Protein AF-A0A2E4HGL3-F1 (afdb_monomer)

Structure (mmCIF, N/CA/C/O backbone):
data_AF-A0A2E4HGL3-F1
#
_entry.id   AF-A0A2E4HGL3-F1
#
loop_
_atom_site.group_PDB
_atom_site.id
_atom_site.type_symbol
_atom_site.label_atom_id
_atom_site.label_alt_id
_atom_site.label_comp_id
_atom_site.label_asym_id
_atom_site.label_entity_id
_atom_site.label_seq_id
_atom_site.pdbx_PDB_ins_code
_atom_site.Cartn_x
_atom_site.Cartn_y
_atom_site.Cartn_z
_atom_site.occupancy
_atom_site.B_iso_or_equiv
_atom_site.auth_seq_id
_atom_site.auth_comp_id
_atom_site.auth_asym_id
_atom_site.auth_atom_id
_atom_site.pdbx_PDB_model_num
ATOM 1 N N . MET A 1 1 ? 49.635 99.200 -14.598 1.00 53.50 1 MET A N 1
ATOM 2 C CA . MET A 1 1 ? 49.196 98.148 -13.652 1.00 53.50 1 MET A CA 1
ATOM 3 C C . MET A 1 1 ? 48.005 97.428 -14.268 1.00 53.50 1 MET A C 1
ATOM 5 O O . MET A 1 1 ? 46.960 98.062 -14.338 1.00 53.50 1 MET A O 1
ATOM 9 N N . LYS A 1 2 ? 48.211 96.220 -14.827 1.00 57.38 2 LYS A N 1
ATOM 10 C CA . LYS A 1 2 ? 47.193 95.231 -15.297 1.00 57.38 2 LYS A CA 1
ATOM 11 C C . LYS A 1 2 ? 47.765 94.121 -16.214 1.00 57.38 2 LYS A C 1
ATOM 13 O O . LYS A 1 2 ? 46.994 93.357 -16.781 1.00 57.38 2 LYS A O 1
ATOM 18 N N . ASN A 1 3 ? 49.089 94.004 -16.372 1.00 57.97 3 ASN A N 1
ATOM 19 C CA . ASN A 1 3 ? 49.687 92.927 -17.181 1.00 57.97 3 ASN A CA 1
ATOM 20 C C . ASN A 1 3 ? 50.081 91.685 -16.357 1.00 57.97 3 ASN A C 1
ATOM 22 O O . ASN A 1 3 ? 50.341 90.639 -16.945 1.00 57.97 3 ASN A O 1
ATOM 26 N N . ASP A 1 4 ? 50.025 91.760 -15.024 1.00 58.31 4 ASP A N 1
ATOM 27 C CA . ASP A 1 4 ? 50.371 90.642 -14.133 1.00 58.31 4 ASP A CA 1
ATOM 28 C C . ASP A 1 4 ? 49.151 89.751 -13.800 1.00 58.31 4 ASP A C 1
ATOM 30 O O . ASP A 1 4 ? 49.276 88.534 -13.645 1.00 58.31 4 ASP A O 1
ATOM 34 N N . ASP A 1 5 ? 47.936 90.316 -13.818 1.00 58.81 5 ASP A N 1
ATOM 35 C CA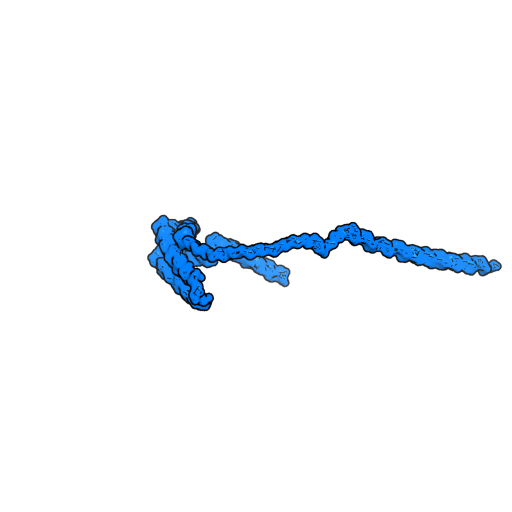 . ASP A 1 5 ? 46.692 89.607 -13.462 1.00 58.81 5 ASP A CA 1
ATOM 36 C C . ASP A 1 5 ? 46.231 88.604 -14.538 1.00 58.81 5 ASP A C 1
ATOM 38 O O . ASP A 1 5 ? 45.589 87.591 -14.248 1.00 58.81 5 ASP A O 1
ATOM 42 N N . ILE A 1 6 ? 46.589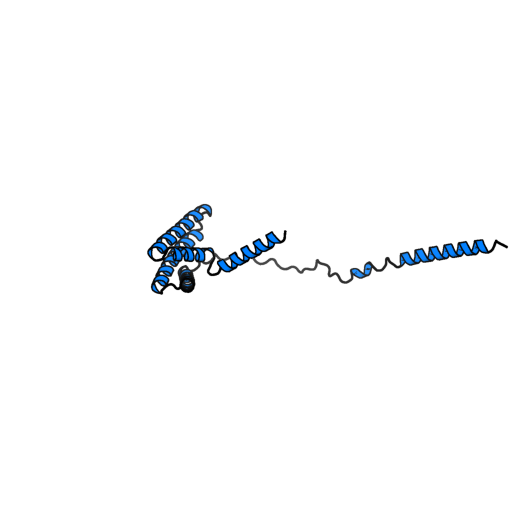 88.848 -15.804 1.00 60.28 6 ILE A N 1
ATOM 43 C CA . ILE A 1 6 ? 46.199 87.996 -16.940 1.00 60.28 6 ILE A CA 1
ATOM 44 C C . ILE A 1 6 ? 47.035 86.703 -16.972 1.00 60.28 6 ILE A C 1
ATOM 46 O O . ILE A 1 6 ? 46.544 85.658 -17.413 1.00 60.28 6 ILE A O 1
ATOM 50 N N . CYS A 1 7 ? 48.279 86.751 -16.482 1.00 56.75 7 CYS A N 1
ATOM 51 C CA . CYS A 1 7 ? 49.178 85.596 -16.447 1.00 56.75 7 CYS A CA 1
ATOM 52 C C . CYS A 1 7 ? 48.782 84.607 -15.333 1.00 56.75 7 CYS A C 1
ATOM 54 O O . CYS A 1 7 ? 48.659 83.405 -15.584 1.00 56.75 7 CYS A O 1
ATOM 56 N N . SER A 1 8 ? 48.454 85.119 -14.142 1.00 60.66 8 SER A N 1
ATOM 57 C CA . SER A 1 8 ? 48.034 84.315 -12.982 1.00 60.66 8 SER A CA 1
ATOM 58 C C . SER A 1 8 ? 46.743 83.519 -13.244 1.00 60.66 8 SER A C 1
ATOM 60 O O . SER A 1 8 ? 46.667 82.313 -12.997 1.00 60.66 8 SER A O 1
ATOM 62 N N . MET A 1 9 ? 45.745 84.143 -13.879 1.00 61.44 9 MET A N 1
ATOM 63 C CA . MET A 1 9 ? 44.459 83.497 -14.181 1.00 61.44 9 MET A CA 1
ATOM 64 C C . MET A 1 9 ? 44.555 82.351 -15.205 1.00 61.44 9 MET A C 1
ATOM 66 O O . MET A 1 9 ? 43.749 81.417 -15.165 1.00 61.44 9 MET A O 1
ATOM 70 N N . LYS A 1 10 ? 45.533 82.383 -16.122 1.00 64.25 10 LYS A N 1
ATOM 71 C CA . LYS A 1 10 ? 45.772 81.286 -17.078 1.00 64.25 10 LYS A CA 1
ATOM 72 C C . LYS A 1 10 ? 46.484 80.104 -16.423 1.00 64.25 10 LYS A C 1
ATOM 74 O O . LYS A 1 10 ? 46.122 78.964 -16.707 1.00 64.25 10 LYS A O 1
ATOM 79 N N . GLN A 1 11 ? 47.426 80.364 -15.516 1.00 68.31 11 GLN A N 1
ATOM 80 C CA . GLN A 1 11 ? 48.126 79.314 -14.771 1.00 68.31 11 GLN A CA 1
ATOM 81 C C . GLN A 1 11 ? 47.192 78.568 -13.808 1.00 68.31 11 GLN A C 1
ATOM 83 O O . GLN A 1 11 ? 47.235 77.342 -13.748 1.00 68.31 11 GLN A O 1
ATOM 88 N N . ILE A 1 12 ? 46.270 79.275 -13.146 1.00 73.12 12 ILE A N 1
ATOM 89 C CA . ILE A 1 12 ? 45.270 78.660 -12.255 1.00 73.12 12 ILE A CA 1
ATOM 90 C C . ILE A 1 12 ? 44.303 77.756 -13.038 1.00 73.12 12 ILE A C 1
ATOM 92 O O . ILE A 1 12 ? 44.000 76.647 -12.601 1.00 73.12 12 ILE A O 1
ATOM 96 N N . ARG A 1 13 ? 43.861 78.178 -14.231 1.00 71.38 13 ARG A N 1
ATOM 97 C CA . ARG A 1 13 ? 43.003 77.361 -15.111 1.00 71.38 13 ARG A CA 1
ATOM 98 C C . ARG A 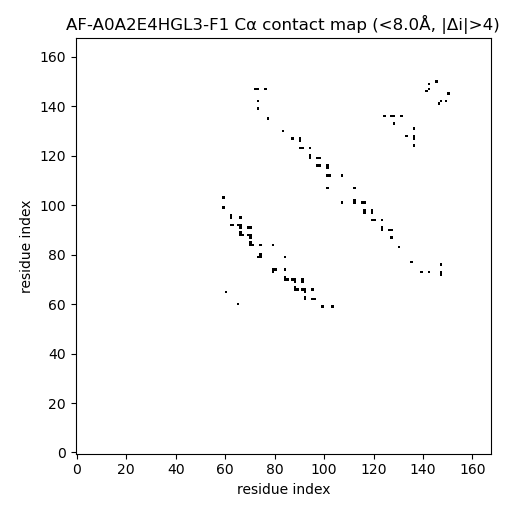1 13 ? 43.721 76.120 -15.656 1.00 71.38 13 ARG A C 1
ATOM 100 O O . ARG A 1 13 ? 43.100 75.062 -15.767 1.00 71.38 13 ARG A O 1
ATOM 107 N N . PHE A 1 14 ? 45.017 76.221 -15.949 1.00 73.69 14 PHE A N 1
ATOM 108 C CA . PHE A 1 14 ? 45.842 75.075 -16.350 1.00 73.69 14 PHE A CA 1
ATOM 109 C C . PHE A 1 14 ? 46.071 74.079 -15.201 1.00 73.69 14 PHE A C 1
ATOM 111 O O . PHE A 1 14 ? 45.998 72.871 -15.407 1.00 73.69 14 PHE A O 1
ATOM 118 N N . LEU A 1 15 ? 46.275 74.564 -13.972 1.00 72.12 15 LEU A N 1
ATOM 119 C CA . LEU A 1 15 ? 46.429 73.708 -12.789 1.00 72.12 15 LEU A CA 1
ATOM 120 C C . LEU A 1 15 ? 45.135 72.968 -12.420 1.00 72.12 15 LEU A C 1
ATOM 122 O O . LEU A 1 15 ? 45.174 71.776 -12.124 1.00 72.12 15 LEU A O 1
ATOM 126 N N . LEU A 1 16 ? 43.981 73.637 -12.497 1.00 72.19 16 LEU A N 1
ATOM 127 C CA . LEU A 1 16 ? 42.672 73.025 -12.224 1.00 72.19 16 LEU A CA 1
ATOM 128 C C . LEU A 1 16 ? 42.285 71.955 -13.255 1.00 72.19 16 LEU A C 1
ATOM 130 O O . LEU A 1 16 ? 41.689 70.940 -12.897 1.00 72.19 16 LEU A O 1
ATOM 134 N N . THR A 1 17 ? 42.647 72.150 -14.524 1.00 72.31 17 THR A N 1
ATOM 135 C CA . THR A 1 17 ? 42.391 71.163 -15.587 1.00 72.31 17 THR A CA 1
ATOM 136 C C . THR A 1 17 ? 43.315 69.950 -15.478 1.00 72.31 17 THR A C 1
ATOM 138 O O . THR A 1 17 ? 42.840 68.822 -15.603 1.00 72.31 17 THR A O 1
ATOM 141 N N . LEU A 1 18 ? 44.596 70.142 -15.145 1.00 72.25 18 LEU A N 1
ATOM 142 C CA . LEU A 1 18 ? 45.525 69.036 -14.876 1.00 72.25 18 LEU A CA 1
ATOM 143 C C . LEU A 1 18 ? 45.119 68.205 -13.649 1.00 72.25 18 LEU A C 1
ATOM 145 O O . LEU A 1 18 ? 45.196 66.977 -13.689 1.00 72.25 18 LEU A O 1
ATOM 149 N N . LEU A 1 19 ? 44.626 68.847 -12.587 1.00 74.50 19 LEU A N 1
ATOM 150 C CA . LEU A 1 19 ? 44.167 68.157 -11.378 1.00 74.50 19 LEU A CA 1
ATOM 151 C C . LEU A 1 19 ? 42.872 67.359 -11.625 1.00 74.50 19 LEU A C 1
ATOM 153 O O . LEU A 1 19 ? 42.736 66.239 -11.134 1.00 74.50 19 LEU A O 1
ATOM 157 N N . GLY A 1 20 ? 41.961 67.881 -12.454 1.00 70.75 20 GLY A N 1
ATOM 158 C CA . GLY A 1 20 ? 40.751 67.165 -12.876 1.00 70.75 20 GLY A CA 1
ATOM 159 C C . GLY A 1 20 ? 41.033 65.929 -13.740 1.00 70.75 20 GLY A C 1
ATOM 160 O O . GLY A 1 20 ? 40.424 64.882 -13.528 1.00 70.75 20 GLY A O 1
ATOM 161 N N . VAL A 1 21 ? 41.990 66.013 -14.674 1.00 71.81 21 VAL A N 1
ATOM 162 C CA . VAL A 1 21 ? 42.393 64.870 -15.520 1.00 71.81 21 VAL A CA 1
ATOM 163 C C . VAL A 1 21 ? 43.147 63.810 -14.709 1.00 71.81 21 VAL A C 1
ATOM 165 O O . VAL A 1 21 ? 42.915 62.616 -14.897 1.00 71.81 21 VAL A O 1
ATOM 168 N N . GLY A 1 22 ? 43.989 64.225 -13.756 1.00 67.31 22 GLY A N 1
ATOM 169 C CA . GLY A 1 22 ? 44.687 63.305 -12.853 1.00 67.31 22 GLY A CA 1
ATOM 170 C C . GLY A 1 22 ? 43.736 62.496 -11.966 1.00 67.31 22 GLY A C 1
ATOM 171 O O . GLY A 1 22 ? 43.932 61.294 -11.794 1.00 67.31 22 GLY A O 1
ATOM 172 N N . LEU A 1 23 ? 42.661 63.116 -11.466 1.00 66.75 23 LEU A N 1
ATOM 173 C CA . LEU A 1 23 ? 41.663 62.434 -10.634 1.00 66.75 23 LEU A CA 1
ATOM 174 C C . LEU A 1 23 ? 40.848 61.386 -11.420 1.00 66.75 23 LEU A C 1
ATOM 176 O O . LEU A 1 23 ? 40.418 60.385 -10.848 1.00 66.75 23 LEU A O 1
ATOM 180 N N . LEU A 1 24 ? 40.677 61.575 -12.732 1.00 61.50 24 LEU A N 1
ATOM 181 C CA . LEU A 1 24 ? 39.922 60.662 -13.597 1.00 61.50 24 LEU A CA 1
ATOM 182 C C . LEU A 1 24 ? 40.713 59.393 -13.979 1.00 61.50 24 LEU A C 1
ATOM 184 O O . LEU A 1 24 ? 40.111 58.360 -14.253 1.00 61.50 24 LEU A O 1
ATOM 188 N N . LEU A 1 25 ? 42.049 59.443 -13.952 1.00 61.53 25 LEU A N 1
ATOM 189 C CA . LEU A 1 25 ? 42.930 58.309 -14.283 1.00 61.53 25 LEU A CA 1
ATOM 190 C C . LEU A 1 25 ? 43.131 57.314 -13.124 1.00 61.53 25 LEU A C 1
ATOM 192 O O . LEU A 1 25 ? 43.519 56.171 -13.357 1.00 61.53 25 LEU A O 1
ATOM 196 N N . VAL A 1 26 ? 42.861 57.711 -11.876 1.00 62.19 26 VAL A N 1
ATOM 197 C CA . VAL A 1 26 ? 43.098 56.862 -10.688 1.00 62.19 26 VAL A CA 1
ATOM 198 C C . VAL A 1 26 ? 41.952 55.871 -10.432 1.00 62.19 26 VAL A C 1
ATOM 200 O O . VAL A 1 26 ? 42.153 54.842 -9.791 1.00 62.19 26 VAL A O 1
ATOM 203 N N . THR A 1 27 ? 40.751 56.115 -10.960 1.00 60.19 27 THR A N 1
ATOM 204 C CA . THR A 1 27 ? 39.571 55.273 -10.686 1.00 60.19 27 THR A CA 1
ATOM 205 C C . THR A 1 27 ? 39.472 54.020 -11.562 1.00 60.19 27 THR A C 1
ATOM 207 O O . THR A 1 27 ? 38.691 53.126 -11.241 1.00 60.19 27 THR A O 1
ATOM 210 N N . THR A 1 28 ? 40.265 53.890 -12.631 1.00 59.06 28 THR A N 1
ATOM 211 C CA . THR A 1 28 ? 40.145 52.769 -13.586 1.00 59.06 28 THR A CA 1
ATOM 212 C C . THR A 1 28 ? 40.959 51.524 -13.218 1.00 59.06 28 THR A C 1
ATOM 214 O O . THR A 1 28 ? 40.817 50.495 -13.875 1.00 59.06 28 THR A O 1
ATOM 217 N N . THR A 1 29 ? 41.797 51.558 -12.177 1.00 59.50 29 THR A N 1
ATOM 218 C CA . THR A 1 29 ? 42.692 50.433 -11.824 1.00 59.50 29 THR A CA 1
ATOM 219 C C . THR A 1 29 ? 42.098 49.430 -10.827 1.00 59.50 29 THR A C 1
ATOM 221 O O . THR A 1 29 ? 42.680 48.371 -10.605 1.00 59.50 29 THR A O 1
ATOM 224 N N . THR A 1 30 ? 40.916 49.688 -10.259 1.00 58.44 30 THR A N 1
ATOM 225 C CA . THR A 1 30 ? 40.308 48.823 -9.224 1.00 58.44 30 THR A CA 1
ATOM 226 C C . THR A 1 30 ? 39.446 47.679 -9.773 1.00 58.44 30 THR A C 1
ATOM 228 O O . THR A 1 30 ? 39.125 46.749 -9.033 1.00 58.44 30 THR A O 1
ATOM 231 N N . ALA A 1 31 ? 39.113 47.677 -11.069 1.00 56.97 31 ALA A N 1
ATOM 232 C CA . ALA A 1 31 ? 38.271 46.639 -11.676 1.00 56.97 31 ALA A CA 1
ATOM 233 C C . ALA A 1 31 ? 38.994 45.287 -11.877 1.00 56.97 31 ALA A C 1
ATOM 235 O O . ALA A 1 31 ? 38.354 44.237 -11.884 1.00 56.97 31 ALA A O 1
ATOM 236 N N . ALA A 1 32 ? 40.327 45.286 -12.001 1.00 56.81 32 ALA A N 1
ATOM 237 C CA . ALA A 1 32 ? 41.106 44.078 -12.299 1.00 56.81 32 ALA A CA 1
ATOM 238 C C . ALA A 1 32 ? 41.332 43.154 -11.082 1.00 56.81 32 ALA A C 1
ATOM 240 O O . ALA A 1 32 ? 41.624 41.972 -11.251 1.00 56.81 32 ALA A O 1
ATOM 241 N N . ALA A 1 33 ? 41.160 43.656 -9.854 1.00 57.78 33 ALA A N 1
ATOM 242 C CA . ALA A 1 33 ? 41.398 42.884 -8.630 1.00 57.78 33 ALA A CA 1
ATOM 243 C C . ALA A 1 33 ? 40.207 42.000 -8.206 1.00 57.78 33 ALA A C 1
ATOM 245 O O . ALA A 1 33 ? 40.365 41.104 -7.381 1.00 57.78 33 ALA A O 1
ATOM 246 N N . GLN A 1 34 ? 39.015 42.204 -8.780 1.00 57.03 34 GLN A N 1
ATOM 247 C CA . GLN A 1 34 ? 37.795 41.492 -8.368 1.00 57.03 34 GLN A CA 1
ATOM 248 C C . GLN A 1 34 ? 37.655 40.073 -8.953 1.00 57.03 34 GLN A C 1
ATOM 250 O O . GLN A 1 34 ? 36.685 39.384 -8.645 1.00 57.03 34 GLN A O 1
ATOM 255 N N . ASN A 1 35 ? 38.607 39.607 -9.770 1.00 58.25 35 ASN A N 1
ATOM 256 C CA . ASN A 1 35 ? 38.527 38.303 -10.447 1.00 58.25 35 ASN A CA 1
ATOM 257 C C . ASN A 1 35 ? 39.679 37.335 -10.120 1.00 58.25 35 ASN A C 1
ATOM 259 O O . ASN A 1 35 ? 39.789 36.282 -10.741 1.00 58.25 35 ASN A O 1
ATOM 263 N N . LEU A 1 36 ? 40.521 37.642 -9.128 1.00 55.06 36 LEU A N 1
ATOM 264 C CA . LEU A 1 36 ? 41.732 36.868 -8.814 1.00 55.06 36 LEU A CA 1
ATOM 265 C C . LEU A 1 36 ? 41.495 35.617 -7.934 1.00 55.06 36 LEU A C 1
ATOM 267 O O . LEU A 1 36 ? 42.413 35.129 -7.282 1.00 55.06 36 LEU A O 1
ATOM 271 N N . GLY A 1 37 ? 40.264 35.099 -7.893 1.00 57.16 37 GLY A N 1
ATOM 272 C CA . GLY A 1 37 ? 39.885 33.948 -7.060 1.00 57.16 37 GLY A CA 1
ATOM 273 C C . GLY A 1 37 ? 38.710 33.126 -7.592 1.00 57.16 37 GLY A C 1
ATOM 274 O O . GLY A 1 37 ? 38.218 32.232 -6.903 1.00 57.16 37 GLY A O 1
ATOM 275 N N . SER A 1 38 ? 38.234 33.403 -8.809 1.00 60.78 38 SER A N 1
ATOM 276 C CA . SER A 1 38 ? 37.215 32.571 -9.439 1.00 60.78 38 SER A CA 1
ATOM 277 C C . SER A 1 38 ? 37.880 31.307 -9.990 1.00 60.78 38 SER A C 1
ATOM 279 O O . SER A 1 38 ? 38.538 31.307 -11.027 1.00 60.78 38 SER A O 1
ATOM 281 N N . ILE A 1 39 ? 37.730 30.196 -9.264 1.00 63.06 39 ILE A N 1
ATOM 282 C CA . ILE A 1 39 ? 38.072 28.860 -9.765 1.00 63.06 39 ILE A CA 1
ATOM 283 C C . ILE A 1 39 ? 37.360 28.688 -11.114 1.00 63.06 39 ILE A C 1
ATOM 285 O O . ILE A 1 39 ? 36.130 28.777 -11.175 1.00 63.06 39 ILE A O 1
ATOM 289 N N . GLN A 1 40 ? 38.120 28.468 -12.193 1.00 63.75 40 GLN A N 1
ATOM 290 C CA . GLN A 1 40 ? 37.565 28.239 -13.527 1.00 63.75 40 GLN A CA 1
ATOM 291 C C . GLN A 1 40 ? 36.568 27.075 -13.466 1.00 63.75 40 GLN A C 1
ATOM 293 O O . GLN A 1 40 ? 36.935 25.912 -13.274 1.00 63.75 40 GLN A O 1
ATOM 298 N N . ARG A 1 41 ? 35.276 27.391 -13.615 1.00 62.50 41 ARG A N 1
ATOM 299 C CA . ARG A 1 41 ? 34.212 26.397 -13.777 1.00 62.50 41 ARG A CA 1
ATOM 300 C C . ARG A 1 41 ? 34.473 25.638 -15.079 1.00 62.50 41 ARG A C 1
ATOM 302 O O . ARG A 1 41 ? 34.118 26.115 -16.147 1.00 62.50 41 ARG A O 1
ATOM 309 N N . GLY A 1 42 ? 35.102 24.471 -14.983 1.00 63.00 42 GLY A N 1
ATOM 310 C CA . GLY A 1 42 ? 35.407 23.647 -16.156 1.00 63.00 42 GLY A CA 1
ATOM 311 C C . GLY A 1 42 ? 36.292 22.438 -15.871 1.00 63.00 42 GLY A C 1
ATOM 312 O O . GLY A 1 42 ? 36.128 21.414 -16.523 1.00 63.00 42 GLY A O 1
ATOM 313 N N . GLN A 1 43 ? 37.148 22.483 -14.844 1.00 63.50 43 GLN A N 1
ATOM 314 C CA . GLN A 1 43 ? 37.896 21.302 -14.392 1.00 63.50 43 GLN A CA 1
ATOM 315 C C . GLN A 1 43 ? 37.029 20.409 -13.494 1.00 63.50 43 GLN A C 1
ATOM 317 O O . GLN A 1 43 ? 37.273 20.246 -12.301 1.00 63.50 43 GLN A O 1
ATOM 322 N N . ARG A 1 44 ? 35.958 19.844 -14.052 1.00 66.25 44 ARG A N 1
ATOM 323 C CA . ARG A 1 44 ? 35.292 18.691 -13.442 1.00 66.25 44 ARG A CA 1
ATOM 324 C C . ARG A 1 44 ? 35.915 17.454 -14.068 1.00 66.25 44 ARG A C 1
ATOM 326 O O . ARG A 1 44 ? 35.710 17.202 -15.250 1.00 66.25 44 ARG A O 1
ATOM 333 N N . GLY A 1 45 ? 36.725 16.741 -13.285 1.00 73.75 45 GLY A N 1
ATOM 334 C CA . GLY A 1 45 ? 37.295 15.460 -13.690 1.00 73.75 45 GLY A CA 1
ATOM 335 C C . GLY A 1 45 ? 36.212 14.533 -14.238 1.00 73.75 45 GLY A C 1
ATOM 336 O O . GLY A 1 45 ? 35.069 14.555 -13.776 1.00 73.75 45 GLY A O 1
ATOM 337 N N . TYR A 1 46 ? 36.578 13.753 -15.253 1.00 77.12 46 TYR A N 1
ATOM 338 C CA . TYR A 1 46 ? 35.698 12.782 -15.890 1.00 77.12 46 TYR A CA 1
ATOM 339 C C . TYR A 1 46 ? 35.116 11.841 -14.830 1.00 77.12 46 TYR A C 1
ATOM 341 O O . TYR A 1 46 ? 35.830 11.036 -14.236 1.00 77.12 46 TYR A O 1
ATOM 349 N N . THR A 1 47 ? 33.816 11.968 -14.563 1.00 76.62 47 THR A N 1
ATOM 350 C CA . THR A 1 47 ? 33.075 10.953 -13.817 1.00 76.62 47 THR A CA 1
ATOM 351 C C . THR A 1 47 ? 32.629 9.911 -14.836 1.00 76.62 47 THR A C 1
ATOM 353 O O . THR A 1 47 ? 31.897 10.276 -15.761 1.00 76.62 47 THR A O 1
ATOM 356 N N . PRO A 1 48 ? 33.082 8.650 -14.738 1.00 80.75 48 PRO A N 1
ATOM 357 C CA . PRO A 1 48 ? 32.665 7.624 -15.679 1.00 80.75 48 PRO A CA 1
ATOM 358 C C . PRO A 1 48 ? 31.137 7.481 -15.650 1.00 80.75 48 PRO A C 1
ATOM 360 O O . PRO A 1 48 ? 30.534 7.623 -14.579 1.00 80.75 48 PRO A O 1
ATOM 363 N N . PRO A 1 49 ? 30.502 7.217 -16.806 1.00 81.56 49 PRO A N 1
ATOM 364 C CA . PRO A 1 49 ? 29.069 6.991 -16.850 1.00 81.56 49 PRO A CA 1
ATOM 365 C C . PRO A 1 49 ? 28.710 5.822 -15.920 1.00 81.56 49 PRO A C 1
ATOM 367 O O . PRO A 1 49 ? 29.459 4.838 -15.857 1.00 81.56 49 PRO A O 1
ATOM 370 N N . PRO A 1 50 ? 27.595 5.916 -15.174 1.00 79.50 50 PRO A N 1
ATOM 371 C CA . PRO A 1 50 ? 27.137 4.817 -14.340 1.00 79.50 50 PRO A CA 1
ATOM 372 C C . PRO A 1 50 ? 26.958 3.576 -15.218 1.00 79.50 50 PRO A C 1
ATOM 374 O O . PRO A 1 50 ? 26.341 3.644 -16.282 1.00 79.50 50 PRO A O 1
ATOM 377 N N . ARG A 1 51 ? 27.535 2.446 -14.794 1.00 81.31 51 ARG A N 1
ATOM 378 C CA . ARG A 1 51 ? 27.337 1.166 -15.482 1.00 81.31 51 ARG A CA 1
ATOM 379 C C . ARG A 1 51 ? 25.844 0.852 -15.467 1.00 81.31 51 ARG A C 1
ATOM 381 O O . ARG A 1 51 ? 25.204 1.037 -14.432 1.00 81.31 51 ARG A O 1
ATOM 388 N N . ALA A 1 52 ? 25.304 0.400 -16.597 1.00 75.69 52 ALA A N 1
ATOM 389 C CA . ALA A 1 52 ? 23.939 -0.096 -16.651 1.00 75.69 52 ALA A CA 1
ATOM 390 C C . ALA A 1 52 ? 23.845 -1.291 -15.698 1.00 75.69 52 ALA A C 1
ATOM 392 O O . ALA A 1 52 ? 24.425 -2.345 -15.946 1.00 75.69 52 ALA A O 1
ATOM 393 N N . ILE A 1 53 ? 23.194 -1.083 -14.559 1.00 71.00 53 ILE A N 1
ATOM 394 C CA . ILE A 1 53 ? 22.776 -2.175 -13.696 1.00 71.00 53 ILE A CA 1
ATOM 395 C C . ILE A 1 53 ? 21.619 -2.803 -14.462 1.00 71.00 53 ILE A C 1
ATOM 397 O O . ILE A 1 53 ? 20.631 -2.112 -14.726 1.00 71.00 53 ILE A O 1
ATOM 401 N N . GLU A 1 54 ? 21.762 -4.058 -14.884 1.00 68.25 54 GLU A N 1
ATOM 402 C CA . GLU A 1 54 ? 20.615 -4.815 -15.371 1.00 68.25 54 GLU A CA 1
ATOM 403 C C . GLU A 1 54 ? 19.605 -4.833 -14.228 1.00 68.25 54 GLU A C 1
ATOM 405 O O . GLU A 1 54 ? 19.843 -5.423 -13.173 1.00 68.25 54 GLU A O 1
ATOM 410 N N . ALA A 1 55 ? 18.532 -4.059 -14.385 1.00 65.69 55 ALA A N 1
ATOM 411 C CA . ALA A 1 55 ? 17.428 -4.078 -13.452 1.00 65.69 55 ALA A CA 1
ATOM 412 C C . ALA A 1 55 ? 16.841 -5.483 -13.555 1.00 65.69 55 ALA A C 1
ATOM 414 O O . ALA A 1 55 ? 16.135 -5.782 -14.517 1.00 65.69 55 ALA A O 1
ATOM 415 N N . GLY A 1 56 ? 17.213 -6.354 -12.613 1.00 63.50 56 GLY A N 1
ATOM 416 C CA . GLY A 1 56 ? 16.601 -7.668 -12.478 1.00 63.50 56 GLY A CA 1
ATOM 417 C C . GLY A 1 56 ? 15.083 -7.525 -12.499 1.00 63.50 56 GLY A C 1
ATOM 418 O O . GLY A 1 56 ? 14.543 -6.479 -12.115 1.00 63.50 56 GLY A O 1
ATOM 419 N N . GLU A 1 57 ? 14.398 -8.548 -13.003 1.00 66.75 57 GLU A N 1
ATOM 420 C CA . GLU A 1 57 ? 12.941 -8.540 -13.060 1.00 66.75 57 GLU A CA 1
ATOM 421 C C . GLU A 1 57 ? 12.373 -8.171 -11.682 1.00 66.75 57 GLU A C 1
ATOM 423 O O . GLU A 1 57 ? 12.855 -8.679 -10.666 1.00 66.75 57 GLU A O 1
ATOM 428 N N . PRO A 1 58 ? 11.392 -7.254 -11.611 1.00 67.19 58 PRO A N 1
ATOM 429 C CA . PRO A 1 58 ? 10.850 -6.825 -10.334 1.00 67.19 58 PRO A CA 1
ATOM 430 C C . PRO A 1 58 ? 10.261 -8.039 -9.614 1.00 67.19 58 PRO A C 1
ATOM 432 O O . PRO A 1 58 ? 9.285 -8.629 -10.084 1.00 67.19 58 PRO A O 1
ATOM 435 N N . GLU A 1 59 ? 10.851 -8.402 -8.474 1.00 73.62 59 GLU A N 1
ATOM 436 C CA . GLU A 1 59 ? 10.359 -9.501 -7.649 1.00 73.62 59 GLU A CA 1
ATOM 437 C C . GLU A 1 59 ? 8.885 -9.259 -7.300 1.00 73.62 59 GLU A C 1
ATOM 439 O O . GLU A 1 59 ? 8.474 -8.156 -6.914 1.00 73.62 59 GLU A O 1
ATOM 444 N N . LYS A 1 60 ? 8.058 -10.293 -7.486 1.00 79.38 60 LYS A N 1
ATOM 445 C CA . LYS A 1 60 ? 6.642 -10.231 -7.124 1.00 79.38 60 LYS A CA 1
ATOM 446 C C . LYS A 1 60 ? 6.550 -10.173 -5.596 1.00 79.38 60 LYS A C 1
ATOM 448 O O . LYS A 1 60 ? 7.075 -11.073 -4.943 1.00 79.38 60 LYS A O 1
ATOM 453 N N . PRO A 1 61 ? 5.895 -9.154 -5.017 1.00 81.00 61 PRO A N 1
ATOM 454 C CA . PRO A 1 61 ? 5.758 -9.062 -3.574 1.00 81.00 61 PRO A CA 1
ATOM 455 C C . PRO A 1 61 ? 4.907 -10.220 -3.046 1.00 81.00 61 PRO A C 1
ATOM 457 O O . PRO A 1 61 ? 3.932 -10.626 -3.684 1.00 81.00 61 PRO A O 1
ATOM 460 N N . ASP A 1 62 ? 5.261 -10.735 -1.868 1.00 87.81 62 ASP A N 1
ATOM 461 C CA . ASP A 1 62 ? 4.481 -11.783 -1.217 1.00 87.81 62 ASP A CA 1
ATOM 462 C C . ASP A 1 62 ? 3.143 -11.221 -0.711 1.00 87.81 62 ASP A C 1
ATOM 464 O O . ASP A 1 62 ? 3.074 -10.421 0.228 1.00 87.81 62 ASP A O 1
ATOM 468 N N . THR A 1 63 ? 2.064 -11.679 -1.344 1.00 88.50 63 THR A N 1
ATOM 469 C CA . THR A 1 63 ? 0.677 -11.340 -1.007 1.00 88.50 63 THR A CA 1
ATOM 470 C C . THR A 1 63 ? 0.327 -11.597 0.456 1.00 88.50 63 THR A C 1
ATOM 472 O O . THR A 1 63 ? -0.429 -10.823 1.044 1.00 88.50 63 THR A O 1
ATOM 475 N N . ASN A 1 64 ? 0.872 -12.658 1.058 1.00 88.69 64 ASN A N 1
ATOM 476 C CA . ASN A 1 64 ? 0.513 -13.068 2.412 1.00 88.69 64 ASN A CA 1
ATOM 477 C C . ASN A 1 64 ? 1.132 -12.120 3.445 1.00 88.69 64 ASN A C 1
ATOM 479 O O . ASN A 1 64 ? 0.443 -11.669 4.358 1.00 88.69 64 ASN A O 1
ATOM 483 N N . LEU A 1 65 ? 2.403 -11.748 3.260 1.00 89.12 65 LEU A N 1
ATOM 484 C CA . LEU A 1 65 ? 3.070 -10.764 4.117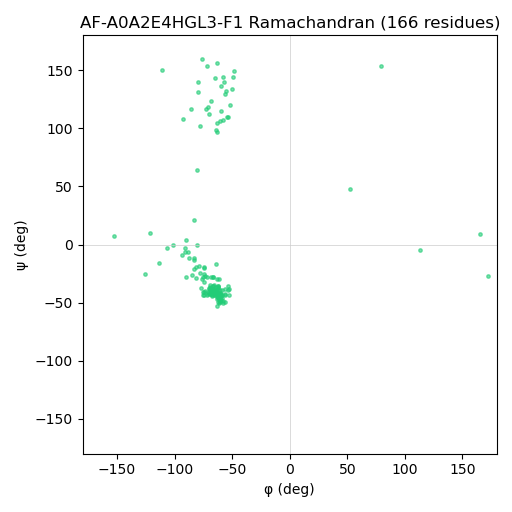 1.00 89.12 65 LEU A CA 1
ATOM 485 C C . LEU A 1 65 ? 2.376 -9.400 4.035 1.00 89.12 65 LEU A C 1
ATOM 487 O O . LEU A 1 65 ? 2.051 -8.816 5.068 1.00 89.12 65 LEU A O 1
ATOM 491 N N . MET A 1 66 ? 2.041 -8.941 2.823 1.00 87.06 66 MET A N 1
ATOM 492 C CA . MET A 1 66 ? 1.300 -7.687 2.643 1.00 87.06 66 MET A CA 1
ATOM 493 C C . MET A 1 66 ? -0.058 -7.710 3.353 1.00 87.06 66 MET A C 1
ATOM 495 O O . MET A 1 66 ? -0.411 -6.755 4.046 1.00 87.06 66 MET A O 1
ATOM 499 N N . ALA A 1 67 ? -0.818 -8.797 3.207 1.00 90.50 67 ALA A N 1
ATOM 500 C CA . ALA A 1 67 ? -2.119 -8.939 3.851 1.00 90.50 67 ALA A CA 1
ATOM 501 C C . ALA A 1 67 ? -2.007 -8.962 5.383 1.00 90.50 67 ALA A C 1
ATOM 503 O O . ALA A 1 67 ? -2.803 -8.310 6.057 1.00 90.50 67 ALA A O 1
ATOM 504 N N . GLN A 1 68 ? -1.009 -9.657 5.937 1.00 91.62 68 GLN A N 1
ATOM 505 C CA . GLN A 1 68 ? -0.764 -9.709 7.382 1.00 91.62 68 GLN A CA 1
ATOM 506 C C . GLN A 1 68 ? -0.454 -8.329 7.968 1.00 91.62 68 GLN A C 1
ATOM 508 O O . GLN A 1 68 ? -1.091 -7.915 8.940 1.00 91.62 68 GLN A O 1
ATOM 513 N N . GLU A 1 69 ? 0.491 -7.605 7.365 1.00 90.12 69 GLU A N 1
ATOM 514 C CA . GLU A 1 69 ? 0.885 -6.269 7.819 1.00 90.12 69 GLU A CA 1
ATOM 515 C C . GLU A 1 69 ? -0.300 -5.299 7.774 1.00 90.12 69 GLU A C 1
ATOM 517 O O . GLU A 1 69 ? -0.580 -4.584 8.737 1.00 90.12 69 GLU A O 1
ATOM 522 N N . LYS A 1 70 ? -1.045 -5.304 6.664 1.00 89.38 70 LYS A N 1
ATOM 523 C CA . LYS A 1 70 ? -2.190 -4.412 6.459 1.00 89.38 70 LYS A CA 1
ATOM 524 C C . LYS A 1 70 ? -3.348 -4.737 7.390 1.00 89.38 70 LYS A C 1
ATOM 526 O O . LYS A 1 70 ? -3.901 -3.822 7.997 1.00 89.38 70 LYS A O 1
ATOM 531 N N . ALA A 1 71 ? -3.677 -6.016 7.559 1.00 90.31 71 ALA A N 1
ATOM 532 C CA . ALA A 1 71 ? -4.724 -6.441 8.480 1.00 90.31 71 ALA A CA 1
ATOM 533 C C . ALA A 1 71 ? -4.402 -6.042 9.926 1.00 90.31 71 ALA A C 1
ATOM 535 O O . ALA A 1 71 ? -5.299 -5.596 10.637 1.00 90.31 71 ALA A O 1
ATOM 536 N N . ALA A 1 72 ? -3.138 -6.143 10.356 1.00 90.06 72 ALA A N 1
ATOM 537 C CA . ALA A 1 72 ? -2.720 -5.679 11.678 1.00 90.06 72 ALA A CA 1
ATOM 538 C C . ALA A 1 72 ? -2.927 -4.166 11.840 1.00 90.06 72 ALA A C 1
ATOM 540 O O . ALA A 1 72 ? -3.589 -3.736 12.782 1.00 90.06 72 ALA A O 1
ATOM 541 N N . ILE A 1 73 ? -2.456 -3.371 10.875 1.00 89.00 73 ILE A N 1
ATOM 542 C CA . ILE A 1 73 ? -2.594 -1.909 10.896 1.00 89.00 73 ILE A CA 1
ATOM 543 C C . ILE A 1 73 ? -4.074 -1.485 10.915 1.00 89.00 73 ILE A C 1
ATOM 545 O O . ILE A 1 73 ? -4.458 -0.579 11.656 1.00 89.00 73 ILE A O 1
ATOM 549 N N . TYR A 1 74 ? -4.917 -2.116 10.096 1.00 89.12 74 TYR A N 1
ATOM 550 C CA . TYR A 1 74 ? -6.342 -1.792 10.029 1.00 89.12 74 TYR A CA 1
ATOM 551 C C . TYR A 1 74 ? -7.085 -2.234 11.285 1.00 89.12 74 TYR A C 1
ATOM 553 O O . TYR A 1 74 ? -7.930 -1.487 11.776 1.00 89.12 74 TYR A O 1
ATOM 561 N N . ALA A 1 75 ? -6.738 -3.395 11.846 1.00 89.25 75 ALA A N 1
ATOM 562 C CA . ALA A 1 75 ? -7.324 -3.860 13.093 1.00 89.25 75 ALA A CA 1
ATOM 563 C C . ALA A 1 75 ? -6.987 -2.936 14.268 1.00 89.25 75 ALA A C 1
ATOM 565 O O . ALA A 1 75 ? -7.874 -2.624 15.059 1.00 89.25 75 ALA A O 1
ATOM 566 N N . GLU A 1 76 ? -5.752 -2.434 14.345 1.00 88.50 76 GLU A N 1
ATOM 567 C CA . GLU A 1 76 ? -5.353 -1.440 15.348 1.00 88.50 76 GLU A CA 1
ATOM 568 C C . GLU A 1 76 ? -6.092 -0.108 15.171 1.00 88.50 76 GLU A C 1
ATOM 570 O O . GLU A 1 76 ? -6.564 0.477 16.147 1.00 88.50 76 GLU A O 1
ATOM 575 N N . ALA A 1 77 ? -6.225 0.373 13.930 1.00 85.75 77 ALA A N 1
ATOM 576 C CA . ALA A 1 77 ? -6.863 1.655 13.639 1.00 85.75 77 ALA A CA 1
ATOM 577 C C . ALA A 1 77 ? -8.377 1.651 13.909 1.00 85.75 77 ALA A C 1
ATOM 579 O O . ALA A 1 77 ? -8.923 2.654 14.369 1.00 85.75 77 ALA A O 1
ATOM 580 N N . LEU A 1 78 ? -9.040 0.532 13.616 1.00 86.00 78 LEU A N 1
ATOM 581 C CA . LEU A 1 78 ? -10.494 0.374 13.694 1.00 86.00 78 LEU A CA 1
ATOM 582 C C . LEU A 1 78 ? -10.957 -0.376 14.947 1.00 86.00 78 LEU A C 1
ATOM 584 O O . LEU A 1 78 ? -12.158 -0.564 15.124 1.00 86.00 78 LEU A O 1
ATOM 588 N N . GLN A 1 79 ? -10.018 -0.799 15.801 1.00 88.06 79 GLN A N 1
ATOM 589 C CA . GLN A 1 79 ? -10.276 -1.609 16.997 1.00 88.06 79 GLN A CA 1
ATOM 590 C C . GLN A 1 79 ? -11.108 -2.860 16.671 1.00 88.06 79 GLN A C 1
ATOM 592 O O . GLN A 1 79 ? -12.113 -3.161 17.313 1.00 88.06 79 GLN A O 1
ATOM 597 N N . ILE A 1 80 ? -10.697 -3.569 15.619 1.00 88.44 80 ILE A N 1
ATOM 598 C CA . ILE A 1 80 ? -11.384 -4.763 15.122 1.00 88.44 80 ILE A CA 1
ATOM 599 C C . ILE A 1 80 ? -11.009 -5.973 15.987 1.00 88.44 80 ILE A C 1
ATOM 601 O O . ILE A 1 80 ? -9.848 -6.154 16.352 1.00 88.44 80 ILE A O 1
ATOM 605 N N . ASP A 1 81 ? -11.996 -6.823 16.273 1.00 92.38 81 ASP A N 1
ATOM 606 C CA . ASP A 1 81 ? -11.810 -8.078 17.004 1.00 92.38 81 ASP A CA 1
ATOM 607 C C . ASP A 1 81 ? -10.896 -9.078 16.262 1.00 92.38 81 ASP A C 1
ATOM 609 O O . ASP A 1 81 ? -10.782 -9.059 15.034 1.00 92.38 81 ASP A O 1
ATOM 613 N N . ALA A 1 82 ? -10.276 -10.000 17.001 1.00 91.00 82 ALA A N 1
ATOM 614 C CA . ALA A 1 82 ? -9.352 -11.002 16.478 1.00 91.00 82 ALA A CA 1
ATOM 615 C C . ALA A 1 82 ? -9.973 -11.865 15.365 1.00 91.00 82 ALA A C 1
ATOM 617 O O . ALA A 1 82 ? -9.310 -12.138 14.366 1.00 91.00 82 ALA A O 1
ATOM 618 N N . PHE A 1 83 ? -11.256 -12.230 15.484 1.00 93.00 83 PHE A N 1
ATOM 619 C CA . PHE A 1 83 ? -11.957 -12.970 14.430 1.00 93.00 83 PHE A CA 1
ATOM 620 C C . PHE A 1 83 ? -12.053 -12.154 13.136 1.00 93.00 83 PHE A C 1
ATOM 622 O O . PHE A 1 83 ? -11.622 -12.591 12.068 1.00 93.00 83 PHE A O 1
ATOM 629 N N . LYS A 1 84 ? -12.568 -10.925 13.238 1.00 91.00 84 LYS A N 1
ATOM 630 C CA . LYS A 1 84 ? -12.723 -10.027 12.089 1.00 91.00 84 LYS A CA 1
ATOM 631 C C . LYS A 1 84 ? -11.369 -9.649 11.474 1.00 91.00 84 LYS A C 1
ATOM 633 O O . LYS A 1 84 ? -11.301 -9.438 10.267 1.00 91.00 84 LYS A O 1
ATOM 638 N N . LYS A 1 85 ? -10.289 -9.607 12.262 1.00 93.25 85 LYS A N 1
ATOM 639 C CA . LYS A 1 85 ? -8.916 -9.415 11.770 1.00 93.25 85 LYS A CA 1
ATOM 640 C C . LYS A 1 85 ? -8.464 -10.561 10.859 1.00 93.25 85 LYS A C 1
ATOM 642 O O . LYS A 1 85 ? -7.930 -10.283 9.788 1.00 93.25 85 LYS A O 1
ATOM 647 N N . GLU A 1 86 ? -8.674 -11.819 11.246 1.00 93.06 86 GLU A N 1
ATOM 648 C CA . GLU A 1 86 ? -8.307 -12.966 10.398 1.00 93.06 86 GLU A CA 1
ATOM 649 C C . GLU A 1 86 ? -9.166 -13.031 9.128 1.00 93.06 86 GLU A C 1
ATOM 651 O O . GLU A 1 86 ? -8.649 -13.276 8.037 1.00 93.06 86 GLU A O 1
ATOM 656 N N . VAL A 1 87 ? -10.460 -12.708 9.233 1.00 93.38 87 VAL A N 1
ATOM 657 C CA . VAL A 1 87 ? -11.338 -12.578 8.058 1.00 93.38 87 VAL A CA 1
ATOM 658 C C . VAL A 1 87 ? -10.835 -11.479 7.115 1.00 93.38 87 VAL A C 1
ATOM 660 O O . VAL A 1 87 ? -10.689 -11.704 5.914 1.00 93.38 87 VAL A O 1
ATOM 663 N N . LEU A 1 88 ? -10.496 -10.303 7.654 1.00 92.81 88 LEU A N 1
ATOM 664 C CA . LEU A 1 88 ? -9.952 -9.189 6.876 1.00 92.81 88 LEU A CA 1
ATOM 665 C C . LEU A 1 88 ? -8.638 -9.564 6.188 1.00 92.81 88 LEU A C 1
ATOM 667 O O . LEU A 1 88 ? -8.437 -9.217 5.025 1.00 92.81 88 LEU A O 1
ATOM 671 N N . ARG A 1 89 ? -7.756 -10.283 6.888 1.00 94.06 89 ARG A N 1
ATOM 672 C CA . ARG A 1 89 ? -6.503 -10.795 6.329 1.00 94.06 89 ARG A CA 1
ATOM 673 C C . ARG A 1 89 ? -6.766 -11.696 5.126 1.00 94.06 89 ARG A C 1
ATOM 675 O O . ARG A 1 89 ? -6.154 -11.477 4.087 1.00 94.06 89 ARG A O 1
ATOM 682 N N . SER A 1 90 ? -7.682 -12.657 5.245 1.00 94.25 90 SER A N 1
ATOM 683 C CA . SER A 1 90 ? -8.038 -13.550 4.136 1.00 94.25 90 SER A CA 1
ATOM 684 C C . SER A 1 90 ? -8.585 -12.772 2.932 1.00 94.25 90 SER A C 1
ATOM 686 O O . SER A 1 90 ? -8.149 -12.993 1.803 1.00 94.25 90 SER A O 1
ATOM 688 N N . TYR A 1 91 ? -9.472 -11.797 3.158 1.00 93.94 91 TYR A N 1
ATOM 689 C CA . TYR A 1 91 ? -10.012 -10.969 2.075 1.00 93.94 91 TYR A CA 1
ATOM 690 C C . TYR A 1 91 ? -8.955 -10.080 1.407 1.00 93.94 91 TYR A C 1
ATOM 692 O O . TYR A 1 91 ? -8.982 -9.914 0.187 1.00 93.94 91 TYR A O 1
ATOM 700 N N . LEU A 1 92 ? -8.024 -9.517 2.182 1.00 93.31 92 LEU A N 1
ATOM 701 C CA . LEU A 1 92 ? -6.902 -8.734 1.656 1.00 93.31 92 LEU A CA 1
ATOM 702 C C . LEU A 1 92 ? -5.932 -9.601 0.853 1.00 93.31 92 LEU A C 1
ATOM 704 O O . LEU A 1 92 ? -5.454 -9.166 -0.191 1.00 93.31 92 LEU A O 1
ATOM 708 N N . GLU A 1 93 ? -5.657 -10.820 1.314 1.00 94.38 93 GLU A N 1
ATOM 709 C CA . GLU A 1 93 ? -4.791 -11.764 0.611 1.00 94.38 93 GLU A CA 1
ATOM 710 C C . GLU A 1 93 ? -5.353 -12.092 -0.777 1.00 94.38 93 GLU A C 1
ATOM 712 O O . GLU A 1 93 ? -4.643 -11.965 -1.775 1.00 94.38 93 GLU A O 1
ATOM 717 N N . ASP A 1 94 ? -6.641 -12.428 -0.862 1.00 93.81 94 ASP A N 1
ATOM 718 C CA . ASP A 1 94 ? -7.312 -12.699 -2.136 1.00 93.81 94 ASP A CA 1
ATOM 719 C C . ASP A 1 94 ? -7.337 -11.470 -3.052 1.00 93.81 94 ASP A C 1
ATOM 721 O O . ASP A 1 94 ? -7.051 -11.570 -4.248 1.00 93.81 94 ASP A O 1
ATOM 725 N N . TYR A 1 95 ? -7.619 -10.291 -2.493 1.00 93.31 95 TYR A N 1
ATOM 726 C CA . TYR A 1 95 ? -7.602 -9.041 -3.248 1.00 93.31 95 TYR A CA 1
ATOM 727 C C . TYR A 1 95 ? -6.213 -8.734 -3.824 1.00 93.31 95 TYR A C 1
ATOM 729 O O . TYR A 1 95 ? -6.088 -8.404 -5.007 1.00 93.31 95 TYR A O 1
ATOM 737 N N . TYR A 1 96 ? -5.152 -8.875 -3.025 1.00 92.75 96 TYR A N 1
ATOM 738 C CA . TYR A 1 96 ? -3.789 -8.636 -3.492 1.00 92.75 96 TYR A CA 1
ATOM 739 C C . TYR A 1 96 ? -3.321 -9.695 -4.486 1.00 92.75 96 TYR A C 1
ATOM 741 O O . TYR A 1 96 ? -2.631 -9.335 -5.440 1.00 92.75 96 TYR A O 1
ATOM 749 N N . LYS A 1 97 ? -3.735 -10.959 -4.336 1.00 92.69 97 LYS A N 1
ATOM 750 C CA . LYS A 1 97 ? -3.489 -12.005 -5.341 1.00 92.69 97 LYS A CA 1
ATOM 751 C C . LYS A 1 97 ? -4.080 -11.621 -6.694 1.00 92.69 97 LYS A C 1
ATOM 753 O O . LYS A 1 97 ? -3.353 -11.629 -7.686 1.00 92.69 97 LYS A O 1
ATOM 758 N N . GLU A 1 98 ? -5.355 -11.222 -6.740 1.00 91.62 98 GLU A N 1
ATOM 759 C CA . GLU A 1 98 ? -5.995 -10.773 -7.987 1.00 91.62 98 GLU A CA 1
ATOM 760 C C . GLU A 1 98 ? -5.294 -9.525 -8.557 1.00 91.62 98 GLU A C 1
ATOM 762 O O . GLU A 1 98 ? -4.958 -9.470 -9.743 1.00 91.62 98 GLU A O 1
ATOM 767 N N . LYS A 1 99 ? -4.996 -8.536 -7.708 1.00 90.75 99 LYS A N 1
ATOM 768 C CA . LYS A 1 99 ? -4.341 -7.281 -8.106 1.00 90.75 99 LYS A CA 1
ATOM 769 C C . LYS A 1 99 ? -2.938 -7.502 -8.674 1.00 90.75 99 LYS A C 1
ATOM 771 O O . LYS A 1 99 ? -2.591 -6.901 -9.694 1.00 90.75 99 LYS A O 1
ATOM 776 N N . ILE A 1 100 ? -2.129 -8.350 -8.041 1.00 90.56 100 ILE A N 1
ATOM 777 C CA . ILE A 1 100 ? -0.768 -8.683 -8.486 1.00 90.56 100 ILE A CA 1
ATOM 778 C C . ILE A 1 100 ? -0.822 -9.517 -9.763 1.00 90.56 100 ILE A C 1
ATOM 780 O O . ILE A 1 100 ? -0.077 -9.216 -10.694 1.00 90.56 100 ILE A O 1
ATOM 784 N N . ALA A 1 101 ? -1.740 -10.483 -9.863 1.00 90.25 101 ALA A N 1
ATOM 785 C CA . ALA A 1 101 ? -1.930 -11.266 -11.081 1.00 90.25 101 ALA A CA 1
ATOM 786 C C . ALA A 1 101 ? -2.220 -10.371 -12.296 1.00 90.25 101 ALA A C 1
ATOM 788 O O . ALA A 1 101 ? -1.607 -10.551 -13.343 1.00 90.25 101 ALA A O 1
ATOM 789 N N . VAL A 1 102 ? -3.082 -9.358 -12.149 1.00 89.94 102 VAL A N 1
ATOM 790 C CA . VAL A 1 102 ? -3.385 -8.398 -13.226 1.00 89.94 102 VAL A CA 1
ATOM 791 C C . VAL A 1 102 ? -2.214 -7.446 -13.489 1.00 89.94 102 VAL A C 1
ATOM 793 O O . VAL A 1 102 ? -1.868 -7.181 -14.641 1.00 89.94 102 VAL A O 1
ATOM 796 N N . SER A 1 103 ? -1.579 -6.926 -12.435 1.00 86.44 103 SER A N 1
ATOM 797 C CA . SER A 1 103 ? -0.523 -5.909 -12.561 1.00 86.44 103 SER A CA 1
ATOM 798 C C . SER A 1 103 ? 0.738 -6.463 -13.227 1.00 86.44 103 SER A C 1
ATOM 800 O O . SER A 1 103 ? 1.289 -5.818 -14.124 1.00 86.44 103 SER A O 1
ATOM 802 N N . TYR A 1 104 ? 1.147 -7.671 -12.830 1.00 85.69 104 TYR A N 1
ATOM 803 C CA . TYR A 1 104 ? 2.353 -8.351 -13.307 1.00 85.69 104 TYR A CA 1
ATOM 804 C C . TYR A 1 104 ? 2.115 -9.231 -14.539 1.00 85.69 104 TYR A C 1
ATOM 806 O O . TYR A 1 104 ? 3.044 -9.902 -14.979 1.00 85.69 104 TYR A O 1
ATOM 814 N N . ASN A 1 105 ? 0.907 -9.245 -15.110 1.00 86.75 105 ASN A N 1
ATOM 815 C CA . ASN A 1 105 ? 0.680 -9.919 -16.383 1.00 86.75 105 ASN A CA 1
ATOM 816 C C . ASN A 1 105 ? 1.360 -9.116 -17.519 1.00 86.75 105 ASN A C 1
ATOM 818 O O . ASN A 1 105 ? 1.001 -7.942 -17.710 1.00 86.75 105 ASN A O 1
ATOM 822 N N . PRO A 1 106 ? 2.336 -9.701 -18.245 1.00 82.88 106 PRO A N 1
ATOM 823 C CA . PRO A 1 106 ? 3.031 -9.026 -19.340 1.00 82.88 106 PRO A CA 1
ATOM 824 C C . PRO A 1 106 ? 2.183 -8.910 -20.616 1.00 82.88 106 PRO A C 1
ATOM 826 O O . PRO A 1 106 ? 2.478 -8.067 -21.457 1.00 82.88 106 PRO A O 1
ATOM 829 N N . GLU A 1 107 ? 1.131 -9.719 -20.762 1.00 87.25 107 GLU A N 1
ATOM 830 C CA . GLU A 1 107 ? 0.294 -9.766 -21.968 1.00 87.25 107 GLU A CA 1
ATOM 831 C C . GLU A 1 107 ? -0.760 -8.652 -21.995 1.00 87.25 107 GLU A C 1
ATOM 833 O O . GLU A 1 107 ? -1.147 -8.178 -23.062 1.00 87.25 107 GLU A O 1
ATOM 838 N N . LEU A 1 108 ? -1.211 -8.207 -20.817 1.00 86.44 108 LEU A N 1
ATOM 839 C CA . LEU A 1 108 ? -2.270 -7.208 -20.696 1.00 86.44 108 LEU A CA 1
ATOM 840 C C . LEU A 1 108 ? -1.738 -5.791 -20.923 1.00 86.44 108 LEU A C 1
ATOM 842 O O . LEU A 1 10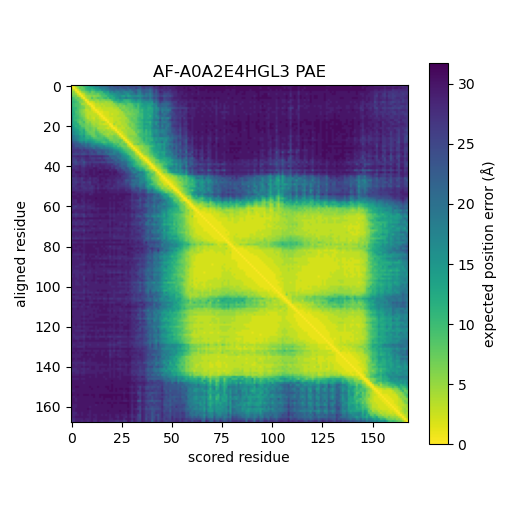8 ? -0.774 -5.348 -20.284 1.00 86.44 108 LEU A O 1
ATOM 846 N N . L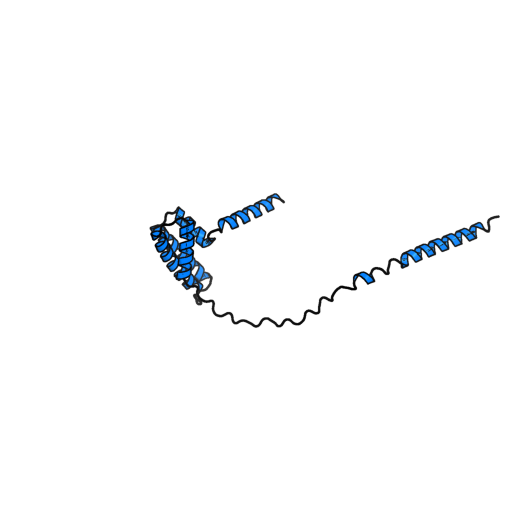YS A 1 109 ? -2.434 -5.028 -21.768 1.00 88.56 109 LYS A N 1
ATOM 847 C CA . LYS A 1 109 ? -2.172 -3.591 -21.933 1.00 88.56 109 LYS A CA 1
ATOM 848 C C . LYS A 1 109 ? -2.737 -2.793 -20.762 1.00 88.56 109 LYS A C 1
ATOM 850 O O . LYS A 1 109 ? -3.638 -3.237 -20.056 1.00 88.56 109 LYS A O 1
ATOM 855 N N . TYR A 1 110 ? -2.225 -1.578 -20.566 1.00 82.31 110 TYR A N 1
ATOM 856 C CA . TYR A 1 110 ? -2.670 -0.686 -19.489 1.00 82.31 110 TYR A CA 1
ATOM 857 C C . TYR A 1 110 ? -4.197 -0.481 -19.478 1.00 82.31 110 TYR A C 1
ATOM 859 O O . TYR A 1 110 ? -4.827 -0.594 -18.426 1.00 82.31 110 TYR A O 1
ATOM 867 N N . ASP A 1 111 ? -4.792 -0.284 -20.655 1.00 86.94 111 ASP A N 1
ATOM 868 C CA . ASP A 1 111 ? -6.232 -0.042 -20.805 1.00 86.94 111 ASP A CA 1
ATOM 869 C C . ASP A 1 111 ? -7.089 -1.261 -20.425 1.00 86.94 111 ASP A C 1
ATOM 871 O O . ASP A 1 111 ? -8.210 -1.112 -19.945 1.00 86.94 111 ASP A O 1
ATOM 875 N N . GLU A 1 112 ? -6.547 -2.472 -20.574 1.00 89.38 112 GLU A N 1
ATOM 876 C CA . GLU A 1 112 ? -7.205 -3.733 -20.207 1.00 89.38 112 GLU A CA 1
ATOM 877 C C . GLU A 1 112 ? -7.004 -4.071 -18.723 1.00 89.38 112 GLU A C 1
ATOM 879 O O . GLU A 1 112 ? -7.849 -4.718 -18.103 1.00 89.38 112 GLU A O 1
ATOM 884 N N . LYS A 1 113 ? -5.914 -3.586 -18.112 1.00 89.62 113 LYS A N 1
ATOM 885 C CA . LYS A 1 113 ? -5.642 -3.764 -16.678 1.00 89.62 113 LYS A CA 1
ATOM 886 C C . LYS A 1 113 ? -6.625 -2.980 -15.816 1.00 89.62 113 LYS A C 1
ATOM 888 O O . LYS A 1 113 ? -7.117 -3.508 -14.821 1.00 89.62 113 LYS A O 1
ATOM 893 N N . GLN A 1 114 ? -6.946 -1.742 -16.188 1.00 89.38 114 GLN A N 1
ATOM 894 C CA . GLN A 1 114 ? -7.816 -0.877 -15.387 1.00 89.38 114 GLN A CA 1
ATOM 895 C C . GLN A 1 114 ? -9.204 -1.480 -15.066 1.00 89.38 114 GLN A C 1
ATOM 897 O O . GLN A 1 114 ? -9.586 -1.465 -13.892 1.00 89.38 114 GLN A O 1
ATOM 902 N N . PRO A 1 115 ? -9.978 -2.029 -16.027 1.00 92.00 115 PRO A N 1
ATOM 903 C CA . PRO A 1 115 ? -11.275 -2.633 -15.721 1.00 92.00 115 PRO A CA 1
ATOM 904 C C . PRO A 1 115 ? -11.151 -3.883 -14.842 1.00 92.00 115 PRO A C 1
ATOM 906 O O . PRO A 1 115 ? -11.998 -4.090 -13.974 1.00 92.00 115 PRO A O 1
ATOM 909 N N . LEU A 1 116 ? -10.090 -4.677 -15.010 1.00 91.06 116 LEU A N 1
ATOM 910 C CA . LEU A 1 116 ? -9.833 -5.864 -14.190 1.00 91.06 116 LEU A CA 1
ATOM 911 C C . LEU A 1 116 ? -9.485 -5.493 -12.744 1.00 91.06 116 LEU A C 1
ATOM 913 O O . LEU A 1 116 ? -10.010 -6.098 -11.811 1.00 91.06 116 LEU A O 1
ATOM 917 N N . LEU A 1 117 ? -8.671 -4.453 -12.549 1.00 90.94 117 LEU A N 1
ATOM 918 C CA . LEU A 1 117 ? -8.371 -3.910 -11.222 1.00 90.94 117 LEU A CA 1
ATOM 919 C C . LEU A 1 117 ? -9.633 -3.367 -10.545 1.00 90.94 117 LEU A C 1
ATOM 921 O O . LEU A 1 117 ? -9.900 -3.691 -9.391 1.00 90.94 117 LEU A O 1
ATOM 925 N N . ASN A 1 118 ? -10.456 -2.613 -11.278 1.00 91.31 118 ASN A N 1
ATOM 926 C CA . ASN A 1 118 ? -11.726 -2.107 -10.759 1.00 91.31 118 ASN A CA 1
ATOM 927 C C . ASN A 1 118 ? -12.688 -3.250 -10.384 1.00 91.31 118 ASN A C 1
ATOM 929 O O . ASN A 1 118 ? -13.414 -3.149 -9.396 1.00 91.31 118 ASN A O 1
ATOM 933 N N . ALA A 1 119 ? -12.710 -4.340 -11.158 1.00 93.00 119 ALA A N 1
ATOM 934 C CA . ALA A 1 119 ? -13.512 -5.521 -10.848 1.00 93.00 119 ALA A CA 1
ATOM 935 C C . ALA A 1 119 ? -13.024 -6.221 -9.569 1.00 93.00 119 ALA A C 1
ATOM 937 O O . ALA A 1 119 ? -13.849 -6.568 -8.724 1.00 93.00 119 ALA A O 1
ATOM 938 N N . ALA A 1 120 ? -11.707 -6.368 -9.392 1.00 92.56 120 ALA A N 1
ATOM 939 C CA . ALA A 1 120 ? -11.118 -6.901 -8.163 1.00 92.56 120 ALA A CA 1
ATOM 940 C C . ALA A 1 120 ? -11.486 -6.044 -6.937 1.00 92.56 120 ALA A C 1
ATOM 942 O O . ALA A 1 120 ? -11.897 -6.582 -5.910 1.00 92.56 120 ALA A O 1
ATOM 943 N N . SER A 1 121 ? -11.439 -4.710 -7.055 1.00 90.19 121 SER A N 1
ATOM 944 C CA . SER A 1 121 ? -11.845 -3.807 -5.967 1.00 90.19 121 SER A CA 1
ATOM 945 C C . SER A 1 121 ? -13.332 -3.938 -5.618 1.00 90.19 121 SER A C 1
ATOM 947 O O . SER A 1 121 ? -13.678 -3.987 -4.442 1.00 90.19 121 SER A O 1
ATOM 949 N N . LYS A 1 122 ? -14.217 -4.075 -6.615 1.00 93.00 122 LYS A N 1
ATOM 950 C CA . LYS A 1 122 ? -15.657 -4.290 -6.375 1.00 93.00 122 LYS A CA 1
ATOM 951 C C . LYS A 1 122 ? -15.948 -5.624 -5.688 1.00 93.00 122 LYS A C 1
ATOM 953 O O . LYS A 1 122 ? -16.796 -5.682 -4.804 1.00 93.00 122 LYS A O 1
ATOM 958 N N . LYS A 1 123 ? -15.253 -6.700 -6.075 1.00 93.44 123 LYS A N 1
ATOM 959 C CA . LYS A 1 123 ? -15.370 -7.999 -5.390 1.00 93.44 123 LYS A CA 1
ATOM 960 C C . LYS A 1 123 ? -14.922 -7.900 -3.935 1.00 93.44 123 LYS A C 1
ATOM 962 O O . LYS A 1 123 ? -15.566 -8.473 -3.063 1.00 93.44 123 LYS A O 1
ATOM 967 N N . TYR A 1 124 ? -13.828 -7.184 -3.683 1.00 93.00 124 TYR A N 1
ATOM 968 C CA . TYR A 1 124 ? -13.328 -6.951 -2.333 1.00 93.00 124 TYR A CA 1
ATOM 969 C C . TYR A 1 124 ? -14.351 -6.192 -1.477 1.00 93.00 124 TYR A C 1
ATOM 971 O O . TYR A 1 124 ? -14.676 -6.637 -0.380 1.00 93.00 124 TYR A O 1
ATOM 979 N N . GLU A 1 125 ? -14.935 -5.115 -2.006 1.00 92.56 125 GLU A N 1
ATOM 980 C CA . GLU A 1 125 ? -16.005 -4.365 -1.336 1.00 92.56 125 GLU A CA 1
ATOM 981 C C . GLU A 1 125 ? -17.232 -5.243 -1.039 1.00 92.56 125 GLU A C 1
ATOM 983 O O . GLU A 1 125 ? -17.757 -5.215 0.074 1.00 92.56 125 GLU A O 1
ATOM 988 N N . ALA A 1 126 ? -17.650 -6.076 -1.998 1.00 93.19 126 ALA A N 1
ATOM 989 C CA . ALA A 1 126 ? -18.769 -6.997 -1.814 1.00 93.19 126 ALA A CA 1
ATOM 990 C C . ALA A 1 126 ? -18.516 -8.007 -0.682 1.00 93.19 126 ALA A C 1
ATOM 992 O O . ALA A 1 126 ? -19.401 -8.230 0.137 1.00 93.19 126 ALA A O 1
ATOM 993 N N . ARG A 1 127 ? -17.300 -8.564 -0.591 1.00 92.06 127 ARG A N 1
ATOM 994 C CA . ARG A 1 127 ? -16.915 -9.483 0.497 1.00 92.06 127 ARG A CA 1
ATOM 995 C C . ARG A 1 127 ? -16.852 -8.782 1.851 1.00 92.06 127 ARG A C 1
ATOM 997 O O . ARG A 1 127 ? -17.275 -9.342 2.856 1.00 92.06 127 ARG A O 1
ATOM 1004 N N . LEU A 1 128 ? -16.359 -7.543 1.898 1.00 91.81 128 LEU A N 1
ATOM 1005 C CA . LEU A 1 128 ? -16.354 -6.764 3.137 1.00 91.81 128 LEU A CA 1
ATOM 1006 C C . LEU A 1 128 ? -17.774 -6.505 3.661 1.00 91.81 128 LEU A C 1
ATOM 1008 O O . LEU A 1 128 ? -17.980 -6.527 4.874 1.00 91.81 128 LEU A O 1
ATOM 1012 N N . ALA A 1 129 ? -18.747 -6.309 2.769 1.00 91.62 129 ALA A N 1
ATOM 1013 C CA . ALA 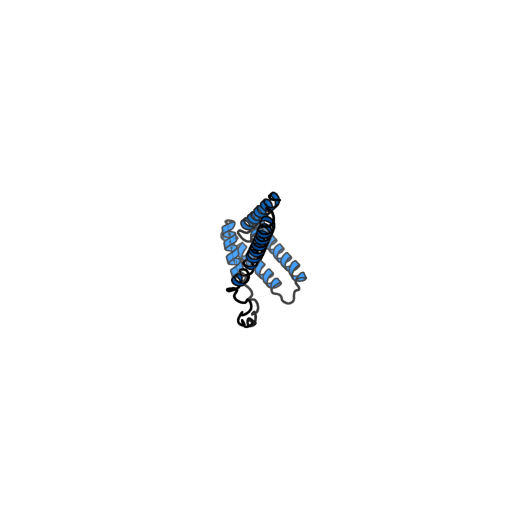A 1 129 ? -20.143 -6.068 3.133 1.00 91.62 129 ALA A CA 1
ATOM 1014 C C . ALA A 1 129 ? -20.831 -7.242 3.851 1.00 91.62 129 ALA A C 1
ATOM 1016 O O . ALA A 1 129 ? -21.864 -7.034 4.483 1.00 91.62 129 ALA A O 1
ATOM 1017 N N . GLU A 1 130 ? -20.268 -8.452 3.793 1.00 91.38 130 GLU A N 1
ATOM 1018 C CA . GLU A 1 130 ? -20.805 -9.628 4.490 1.00 91.38 130 GLU A CA 1
ATOM 1019 C C . GLU A 1 130 ? -20.527 -9.599 6.004 1.00 91.38 130 GLU A C 1
ATOM 1021 O O . GLU A 1 130 ? -21.285 -10.177 6.781 1.00 91.38 130 GLU A O 1
ATOM 1026 N N . VAL A 1 131 ? -19.445 -8.936 6.434 1.00 89.25 131 VAL A N 1
ATOM 1027 C CA . VAL A 1 131 ? -18.907 -9.048 7.809 1.00 89.25 131 VAL A CA 1
ATOM 1028 C C . VAL A 1 131 ? -18.743 -7.693 8.510 1.00 89.25 131 VAL A C 1
ATOM 1030 O O . VAL A 1 131 ? -18.752 -7.621 9.747 1.00 89.25 131 VAL A O 1
ATOM 1033 N N . PHE A 1 132 ? -18.582 -6.612 7.746 1.00 90.94 132 PHE A N 1
ATOM 1034 C CA . PHE A 1 132 ? -18.311 -5.271 8.260 1.00 90.94 132 PHE A CA 1
ATOM 1035 C C . PHE A 1 132 ? -19.496 -4.328 8.060 1.00 90.94 132 PHE A C 1
ATOM 1037 O O . PHE A 1 132 ? -20.243 -4.423 7.088 1.00 90.94 132 PHE A O 1
ATOM 1044 N N . ASP A 1 133 ? -19.631 -3.365 8.970 1.00 92.12 133 ASP A N 1
ATOM 1045 C CA . ASP A 1 133 ? -20.626 -2.305 8.836 1.00 92.12 133 ASP A CA 1
ATOM 1046 C C . ASP A 1 133 ? -20.229 -1.321 7.733 1.00 92.12 133 ASP A C 1
ATOM 1048 O O . ASP A 1 133 ? -19.046 -1.093 7.476 1.00 92.12 133 ASP A O 1
ATOM 1052 N N . LYS A 1 134 ? -21.214 -0.647 7.130 1.00 89.75 134 LYS A N 1
ATOM 1053 C CA . LYS A 1 134 ? -20.983 0.329 6.046 1.00 89.75 134 LYS A CA 1
ATOM 1054 C C . LYS A 1 134 ? -19.951 1.402 6.412 1.00 89.75 134 LYS A C 1
ATOM 1056 O O . LYS A 1 134 ? -19.122 1.769 5.582 1.00 89.75 134 LYS A O 1
ATOM 1061 N N . ASP A 1 135 ? -19.961 1.869 7.658 1.00 87.44 135 ASP A N 1
ATOM 1062 C CA . ASP A 1 135 ? -18.997 2.862 8.142 1.00 87.44 135 ASP A CA 1
ATOM 1063 C C . ASP A 1 135 ? -17.574 2.296 8.233 1.00 87.44 135 ASP A C 1
ATOM 1065 O O . ASP A 1 135 ? -16.612 2.980 7.880 1.00 87.44 135 ASP A O 1
ATOM 1069 N N . GLN A 1 136 ? -17.436 1.032 8.643 1.00 86.75 136 GLN A N 1
ATOM 1070 C CA . GLN A 1 136 ? -16.150 0.335 8.704 1.00 86.75 136 GLN A CA 1
ATOM 1071 C C . GLN A 1 136 ? -15.600 0.065 7.299 1.00 86.75 136 GLN A C 1
ATOM 1073 O O . GLN A 1 136 ? -14.409 0.259 7.065 1.00 86.75 136 GLN A O 1
ATOM 1078 N N . ILE A 1 137 ? -16.465 -0.303 6.349 1.00 89.31 137 ILE A N 1
ATOM 1079 C CA . ILE A 1 137 ? -16.093 -0.515 4.941 1.00 89.31 137 ILE A CA 1
ATOM 1080 C C . ILE A 1 137 ? -15.524 0.771 4.343 1.00 89.31 137 ILE A C 1
ATOM 1082 O O 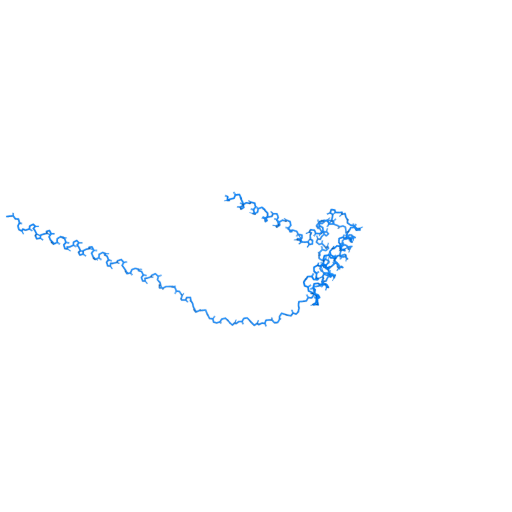. ILE A 1 137 ? -14.430 0.758 3.783 1.00 89.31 137 ILE A O 1
ATOM 1086 N N . ASN A 1 138 ? -16.213 1.901 4.521 1.00 88.88 138 ASN A N 1
ATOM 1087 C CA . ASN A 1 138 ? -15.749 3.194 4.014 1.00 88.88 138 ASN A CA 1
ATOM 1088 C C . ASN A 1 138 ? -14.370 3.574 4.575 1.00 88.88 138 ASN A C 1
ATOM 1090 O O . ASN A 1 138 ? -13.527 4.111 3.854 1.00 88.88 138 ASN A O 1
ATOM 1094 N N . GLN A 1 139 ? -14.120 3.282 5.854 1.00 87.62 139 GLN A N 1
ATOM 1095 C CA . GLN A 1 139 ? -12.827 3.551 6.484 1.00 87.62 139 GLN A CA 1
ATOM 1096 C C . GLN A 1 139 ? -11.729 2.611 5.969 1.00 87.62 139 GLN A C 1
ATOM 1098 O O . GLN A 1 139 ? -10.624 3.075 5.687 1.00 87.62 139 GLN A O 1
ATOM 1103 N N . LEU A 1 140 ? -12.028 1.323 5.779 1.00 88.06 140 LEU A N 1
ATOM 1104 C CA . LEU A 1 140 ? -11.102 0.352 5.186 1.00 88.06 140 LEU A CA 1
ATOM 1105 C C . LEU A 1 140 ? -10.712 0.737 3.753 1.00 88.06 140 LEU A C 1
ATOM 1107 O O . LEU A 1 140 ? -9.524 0.763 3.430 1.00 88.06 140 LEU A O 1
ATOM 1111 N N . LEU A 1 141 ? -11.686 1.113 2.920 1.00 88.12 141 LEU A N 1
ATOM 1112 C CA . LEU A 1 141 ? -11.440 1.575 1.551 1.00 88.12 141 LEU A CA 1
ATOM 1113 C C . LEU A 1 141 ? -10.567 2.839 1.535 1.00 88.12 141 LEU A C 1
ATOM 1115 O O . LEU A 1 141 ? -9.578 2.905 0.803 1.00 88.12 141 LEU A O 1
ATOM 1119 N N . ALA A 1 142 ? -10.857 3.809 2.407 1.00 86.19 142 ALA A N 1
ATOM 1120 C CA . ALA A 1 142 ? -10.040 5.014 2.539 1.00 86.19 142 ALA A CA 1
ATOM 1121 C C . ALA A 1 142 ? -8.597 4.705 2.986 1.00 86.19 142 ALA A C 1
ATOM 1123 O O . ALA A 1 142 ? -7.642 5.346 2.533 1.00 86.19 142 ALA A O 1
ATOM 1124 N N . TYR A 1 143 ? -8.408 3.716 3.863 1.00 85.88 143 TYR A N 1
ATOM 1125 C CA . TYR A 1 143 ? -7.077 3.291 4.287 1.00 85.88 143 TYR A CA 1
ATOM 1126 C C . TYR A 1 143 ? -6.294 2.541 3.210 1.00 85.88 143 TYR A C 1
ATOM 1128 O O . TYR A 1 143 ? -5.062 2.607 3.227 1.00 85.88 143 TYR A O 1
ATOM 1136 N N . GLU A 1 144 ? -6.953 1.854 2.283 1.00 85.31 144 GLU A N 1
ATOM 1137 C CA . GLU A 1 144 ? -6.289 1.230 1.135 1.00 85.31 144 GLU A CA 1
ATOM 1138 C C . GLU A 1 144 ? -5.873 2.280 0.090 1.00 85.31 144 GLU A C 1
ATOM 1140 O O . GLU A 1 144 ? -4.751 2.232 -0.412 1.00 85.31 144 GLU A O 1
ATOM 1145 N N . GLU A 1 145 ? -6.714 3.285 -0.183 1.00 81.56 145 GLU A N 1
ATOM 1146 C CA . GLU A 1 145 ? -6.399 4.341 -1.159 1.00 81.56 145 GLU A CA 1
ATOM 1147 C C . GLU A 1 145 ? -5.307 5.312 -0.681 1.00 81.56 145 GLU A C 1
ATOM 1149 O O . GLU A 1 145 ? -4.427 5.704 -1.454 1.00 81.56 145 GLU A O 1
ATOM 1154 N N . ILE A 1 146 ? -5.362 5.740 0.586 1.00 76.19 146 ILE A N 1
ATOM 1155 C CA . ILE A 1 146 ? -4.541 6.856 1.094 1.00 76.19 146 ILE A CA 1
ATOM 1156 C C . ILE A 1 146 ? -3.504 6.398 2.137 1.00 76.19 146 ILE A C 1
ATOM 1158 O O . ILE A 1 146 ? -2.542 7.121 2.426 1.00 76.19 146 ILE A O 1
ATOM 1162 N N . GLY A 1 147 ? -3.659 5.196 2.697 1.00 68.75 147 GLY A N 1
ATOM 1163 C CA . GLY A 1 147 ? -2.847 4.693 3.804 1.00 68.75 147 GLY A CA 1
ATOM 1164 C C . GLY A 1 147 ? -3.268 5.251 5.169 1.00 68.75 147 GLY A C 1
ATOM 1165 O O . GLY A 1 147 ? -3.791 6.366 5.289 1.00 68.75 147 GLY A O 1
ATOM 1166 N N . VAL A 1 148 ? -2.992 4.495 6.236 1.00 60.56 148 VAL A N 1
ATOM 1167 C CA . VAL A 1 148 ? -3.272 4.909 7.622 1.00 60.56 148 VAL A CA 1
ATOM 1168 C C . VAL A 1 148 ? -2.438 6.149 7.969 1.00 60.56 148 VAL A C 1
ATOM 1170 O O . VAL A 1 148 ? -1.225 6.090 8.144 1.00 60.56 148 VAL A O 1
ATOM 1173 N N . GLY A 1 149 ? -3.090 7.318 7.995 1.00 57.88 149 GLY A N 1
ATOM 1174 C CA . GLY A 1 149 ? -2.458 8.628 8.221 1.00 57.88 149 GLY A CA 1
ATOM 1175 C C . GLY A 1 149 ? -2.476 9.589 7.023 1.00 57.88 149 GLY A C 1
ATOM 1176 O O . GLY A 1 149 ? -2.098 10.761 7.173 1.00 57.88 149 GLY A O 1
ATOM 1177 N N . GLY A 1 150 ? -2.968 9.145 5.864 1.00 57.41 150 GLY A N 1
ATOM 1178 C CA . GLY A 1 150 ? -3.159 9.961 4.663 1.00 57.41 150 GLY A CA 1
ATOM 1179 C C . GLY A 1 150 ? -3.991 11.226 4.900 1.00 57.41 150 GLY A C 1
ATOM 1180 O O . GLY A 1 150 ? -3.605 12.326 4.486 1.00 57.41 150 GLY A O 1
ATOM 1181 N N . ASP A 1 151 ? -5.036 11.105 5.717 1.00 56.41 151 ASP A N 1
ATOM 1182 C CA . ASP A 1 151 ? -5.923 12.200 6.113 1.00 56.41 151 ASP A CA 1
ATOM 1183 C C . ASP A 1 151 ? -5.189 13.381 6.757 1.00 56.41 151 ASP A C 1
ATOM 1185 O O . ASP A 1 151 ? -5.429 14.548 6.428 1.00 56.41 151 ASP A O 1
ATOM 1189 N N . LYS A 1 152 ? -4.214 13.124 7.642 1.00 59.66 152 LYS A N 1
ATOM 1190 C CA . LYS A 1 152 ? -3.415 14.203 8.254 1.00 59.66 152 LYS A CA 1
ATOM 1191 C C . LYS A 1 152 ? -2.593 14.948 7.199 1.00 59.66 152 LYS A C 1
ATOM 1193 O O . LYS A 1 152 ? -2.427 16.171 7.299 1.00 59.66 152 LYS A O 1
ATOM 1198 N N . LYS A 1 153 ? -2.074 14.247 6.187 1.00 61.69 153 LYS A N 1
ATOM 1199 C CA . LYS A 1 153 ? -1.235 14.823 5.123 1.00 61.69 153 LYS A CA 1
ATOM 1200 C C . LYS A 1 153 ? -2.078 15.609 4.116 1.00 61.69 153 LYS A C 1
ATOM 1202 O O . LYS A 1 153 ? -1.695 16.723 3.740 1.00 61.69 153 LYS A O 1
ATOM 1207 N N . GLU A 1 154 ? -3.251 15.104 3.746 1.00 64.88 154 GLU A N 1
ATOM 1208 C CA . GLU A 1 154 ? -4.177 15.793 2.846 1.00 64.88 154 GLU A CA 1
ATOM 1209 C C . GLU A 1 154 ? -4.805 17.029 3.505 1.00 64.88 154 GLU A C 1
ATOM 1211 O O . GLU A 1 154 ? -4.808 18.122 2.924 1.00 64.88 154 GLU A O 1
ATOM 1216 N N . ARG A 1 155 ? -5.215 16.923 4.774 1.00 66.19 155 ARG A N 1
ATOM 1217 C CA . ARG A 1 155 ? -5.737 18.051 5.562 1.00 66.19 155 ARG A CA 1
ATOM 1218 C C . ARG A 1 155 ? -4.677 19.150 5.738 1.00 66.19 155 ARG A C 1
ATOM 1220 O O . ARG A 1 155 ? -5.002 20.337 5.638 1.00 66.19 155 ARG A O 1
ATOM 1227 N N . LYS A 1 156 ? -3.388 18.795 5.888 1.00 71.19 156 LYS A N 1
ATOM 1228 C CA . LYS A 1 156 ? -2.255 19.752 5.852 1.00 71.19 156 LYS A CA 1
ATOM 1229 C C . LYS A 1 156 ? -2.080 20.408 4.472 1.00 71.19 156 LYS A C 1
ATOM 1231 O O . LYS A 1 156 ? -1.890 21.626 4.409 1.00 71.19 156 LYS A O 1
ATOM 1236 N N . LYS A 1 157 ? -2.177 19.654 3.368 1.00 76.25 157 LYS A N 1
ATOM 1237 C CA . LYS A 1 157 ? -2.109 20.204 1.995 1.00 76.25 157 LYS A CA 1
ATOM 1238 C C . LYS A 1 157 ? -3.270 21.168 1.706 1.00 76.25 157 LYS A C 1
ATOM 1240 O O . LYS A 1 157 ? -3.020 22.269 1.211 1.00 76.25 157 LYS A O 1
ATOM 1245 N N . LYS A 1 158 ? -4.510 20.818 2.074 1.00 79.19 158 LYS A N 1
ATOM 1246 C CA . LYS A 1 158 ? -5.696 21.689 1.934 1.00 79.19 158 LYS A CA 1
ATOM 1247 C C . LYS A 1 158 ? -5.545 22.986 2.742 1.00 79.19 158 LYS A C 1
ATOM 1249 O O . LYS A 1 158 ? -5.774 24.066 2.197 1.00 79.19 158 LYS A O 1
ATOM 1254 N N . LYS A 1 159 ? -5.056 22.920 3.992 1.00 78.56 159 LYS A N 1
ATOM 1255 C CA . LYS A 1 159 ? -4.753 24.117 4.809 1.00 78.56 159 LYS A CA 1
ATOM 1256 C C . LYS A 1 159 ? -3.686 25.019 4.170 1.00 78.56 159 LYS A C 1
ATOM 1258 O O . LYS A 1 159 ? -3.864 26.234 4.136 1.00 78.56 159 LYS A O 1
ATOM 1263 N N . ARG A 1 160 ? -2.605 24.450 3.617 1.00 79.12 160 ARG A N 1
ATOM 1264 C CA . ARG A 1 160 ? -1.564 25.217 2.899 1.00 79.12 160 ARG A CA 1
ATOM 1265 C C . ARG A 1 160 ? -2.101 25.900 1.636 1.00 79.12 160 ARG A C 1
ATOM 1267 O O . ARG A 1 160 ? -1.775 27.060 1.406 1.00 79.12 160 ARG A O 1
ATOM 1274 N N . LYS A 1 161 ? -2.942 25.218 0.846 1.00 81.50 161 LYS A N 1
ATOM 1275 C CA . LYS A 1 161 ? -3.578 25.802 -0.351 1.00 81.50 161 LYS A CA 1
ATOM 1276 C C . LYS A 1 161 ? -4.528 26.952 0.003 1.00 81.50 161 LYS A C 1
ATOM 1278 O O . LYS A 1 161 ? -4.471 27.982 -0.658 1.00 81.50 161 LYS A O 1
ATOM 1283 N N . LYS A 1 162 ? -5.333 26.820 1.069 1.00 81.12 162 LYS A N 1
ATOM 1284 C CA . LYS A 1 162 ? -6.200 27.912 1.552 1.00 81.12 162 LYS A CA 1
ATOM 1285 C C . LYS A 1 162 ? -5.385 29.150 1.943 1.00 81.12 162 LYS A C 1
ATOM 1287 O O . LYS A 1 162 ? -5.676 30.217 1.428 1.00 81.12 162 LYS A O 1
ATOM 1292 N N . ARG A 1 163 ? -4.309 28.993 2.729 1.00 78.38 163 ARG A N 1
ATOM 1293 C CA . ARG A 1 163 ? -3.422 30.106 3.141 1.00 78.38 163 ARG A CA 1
ATOM 1294 C C . ARG A 1 163 ? -2.718 30.822 1.981 1.00 78.38 163 ARG A C 1
ATOM 1296 O O . ARG A 1 163 ? -2.417 31.999 2.109 1.00 78.38 163 ARG A O 1
ATOM 1303 N N . LYS A 1 164 ? -2.427 30.126 0.874 1.00 77.50 164 LYS A N 1
ATOM 1304 C CA . LYS A 1 164 ? -1.851 30.751 -0.331 1.00 77.50 164 LYS A CA 1
ATOM 1305 C C . LYS A 1 164 ? -2.878 31.573 -1.115 1.00 77.50 164 LYS A C 1
ATOM 1307 O O . LYS A 1 164 ? -2.502 32.582 -1.684 1.00 77.50 164 LYS A O 1
ATOM 1312 N N . LYS A 1 165 ? -4.154 31.171 -1.117 1.00 74.62 165 LYS A N 1
ATOM 1313 C CA . LYS A 1 165 ? -5.237 31.914 -1.786 1.00 74.62 165 LYS A CA 1
ATOM 1314 C C . LYS A 1 165 ? -5.675 33.179 -1.039 1.00 74.62 165 LYS A C 1
ATOM 1316 O O . LYS A 1 165 ? -6.287 34.027 -1.653 1.00 74.62 165 LYS A O 1
ATOM 1321 N N . THR A 1 166 ? -5.395 33.286 0.261 1.00 67.75 166 THR A N 1
ATOM 1322 C CA . THR A 1 166 ? -5.731 34.466 1.089 1.00 67.75 166 THR A CA 1
ATOM 1323 C C . THR A 1 166 ? -4.617 35.519 1.128 1.00 67.75 166 THR A C 1
ATOM 1325 O O . THR A 1 166 ? -4.762 36.522 1.814 1.00 67.7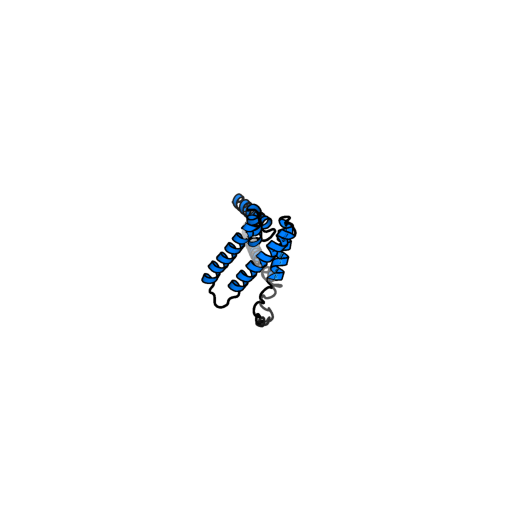5 166 THR A O 1
ATOM 1328 N N . LYS A 1 167 ? -3.474 35.249 0.484 1.00 56.91 167 LYS A N 1
ATOM 1329 C CA . LYS A 1 167 ? -2.294 36.130 0.447 1.00 56.91 167 LYS A CA 1
ATOM 1330 C C . LYS A 1 167 ? -2.088 36.826 -0.906 1.00 56.91 167 LYS A C 1
ATOM 1332 O O . LYS A 1 167 ? -1.151 37.609 -1.014 1.00 56.91 167 LYS A O 1
ATOM 1337 N N . ASN A 1 168 ? -2.938 36.518 -1.883 1.00 45.97 168 ASN A N 1
ATOM 1338 C CA . ASN A 1 168 ? -3.126 37.280 -3.116 1.00 45.97 168 ASN A CA 1
ATOM 1339 C C . ASN A 1 168 ? -4.450 38.028 -2.993 1.00 45.97 168 ASN A C 1
ATOM 1341 O O . ASN A 1 168 ? -4.538 39.119 -3.582 1.00 45.97 168 ASN A O 1
#

Solvent-accessible surface area (backbone atoms only — not comparable to full-atom values): 10175 Å² total; per-residue (Å²): 143,72,77,67,64,63,55,55,57,51,52,54,54,52,52,55,52,54,53,54,55,54,60,64,64,66,70,71,69,68,73,73,68,80,62,85,76,69,76,71,89,73,85,69,76,89,72,78,78,80,76,85,71,81,77,66,79,80,77,80,78,60,40,61,61,54,14,52,56,49,27,52,56,50,23,68,76,67,71,50,52,74,68,60,28,55,53,46,21,54,52,41,24,54,42,42,45,53,46,48,55,54,70,71,37,86,86,59,51,74,83,62,37,54,61,54,48,53,48,46,52,51,54,44,53,57,59,43,60,77,81,44,55,74,71,56,47,54,50,52,52,49,35,70,78,53,38,92,64,31,65,63,56,51,54,49,51,54,53,53,53,53,59,56,65,75,74,110

Mean predicted aligned error: 16.95 Å

Secondary structure (DSSP, 8-state):
--SSHHHHHHHHHHHHHHHHHHHHHSGGGSGGGGGTT---TT----PPPPP-------PPP-HHHHHHHHHHHHHHHHT--HHHHHHHHHHHHHHHHHHHHHHT-SSS-HHHHHHHHHHHHHHHHHHHTTTS-HHHHHHHHHHHHH-TTHHHHHHHHHHHHHHHHT--

Nearest PDB structures (foldseek):
  7e4g-assembly1_A  TM=5.515E-01  e=2.608E+00  Promethearchaeati archaeon
  7e4g-assembly1_C  TM=5.555E-01  e=3.449E+00  Promethearchaeati archaeon
  7e4g-assembly1_B  TM=5.508E-01  e=3.261E+00  Promethearchaeati archaeon

Sequence (168 aa):
MKNDDICSMKQIRFLLTLLGVGLLLVTTTTAAAQNLGSIQRGQRGYTPPPRAIEAGEPEKPDTNLMAQEKAAIYAEALQIDAFKKEVLRSYLEDYYKEKIAVSYNPELKYDEKQPLLNAASKKYEARLAEVFDKDQINQLLAYEEIGVGGDKKERKKKKRKKRKKTKN

Foldseek 3Di:
DPPVVVVVVVVVVVVVVVVVVVVVVVPPPPPVPPPPDPDPPPPPPDDDDPPPDPPPDPDQDQLLVVLLVLLVVLCVVVVNDPVVSVLSSVLSSQLSVQLSCLVPPPVDDPVRSVVSNVVSVVVSLVSCVVPDDPVSSVVSVVCVVQNDCSVVVVVVVVVVVVVVVVVD

Radius of gyration: 39.6 Å; Cα contacts (8 Å, |Δi|>4): 61; chains: 1; bounding box: 71×112×39 Å

pLDDT: mean 78.42, std 13.12, range [45.97, 94.38]